Protein AF-A0A3D2BTH5-F1 (afdb_monomer_lite)

Secondary structure (DSSP, 8-state):
-EEEEEETTEEEEEE-PPP---TT------S-----HHHHHHHTT----S--

Sequence (52 aa):
MKAAVVGEHGLEIKEVDEPKPKPNEVLVRVRACGMNRADAMVASGMAHGRAG

Radius of gyration: 13.2 Å; chains: 1; bounding box: 32×28×27 Å

pLDDT: mean 91.27, std 9.92, range [48.94, 98.5]

Foldseek 3Di:
DWDFDLDPVFTDTDDDDQDDDDVPDDRDDDPDDDDDPLSRVVSVVDDNPPDD

Structure (mmCIF, N/CA/C/O backbone):
data_AF-A0A3D2BTH5-F1
#
_entry.id   AF-A0A3D2BTH5-F1
#
loop_
_atom_site.group_PDB
_atom_site.id
_atom_site.type_symbol
_atom_site.label_atom_id
_atom_site.label_alt_id
_atom_site.label_comp_id
_atom_site.label_asym_id
_atom_site.label_entity_id
_atom_site.label_seq_id
_atom_site.pdbx_PDB_ins_code
_atom_site.Cartn_x
_atom_site.Cartn_y
_atom_site.Cartn_z
_atom_site.occupancy
_atom_site.B_iso_or_equiv
_atom_site.auth_seq_id
_atom_site.auth_comp_id
_atom_site.auth_asym_id
_atom_site.auth_atom_id
_atom_site.pdbx_PDB_model_num
ATOM 1 N N . MET A 1 1 ? 0.154 -9.671 8.437 1.00 96.00 1 MET A N 1
ATOM 2 C CA . MET A 1 1 ? -0.461 -9.943 7.124 1.00 96.00 1 MET A CA 1
ATOM 3 C C . MET A 1 1 ? 0.553 -9.614 6.049 1.00 96.00 1 MET A C 1
ATOM 5 O O . MET A 1 1 ? 1.290 -8.648 6.203 1.00 96.00 1 MET A O 1
ATOM 9 N N . LYS A 1 2 ? 0.589 -10.384 4.958 1.00 97.00 2 LYS A N 1
ATOM 10 C CA . LYS A 1 2 ? 1.497 -10.099 3.841 1.00 97.00 2 LYS A CA 1
ATOM 11 C C . LYS A 1 2 ? 0.997 -8.914 3.026 1.00 97.00 2 LYS A C 1
ATOM 13 O O . LYS A 1 2 ? -0.176 -8.882 2.658 1.00 97.00 2 LYS A O 1
ATOM 18 N N . ALA A 1 3 ? 1.894 -7.992 2.708 1.00 97.44 3 ALA A N 1
ATOM 19 C CA . ALA A 1 3 ? 1.624 -6.841 1.859 1.00 97.44 3 ALA A CA 1
ATOM 20 C C . ALA A 1 3 ? 2.801 -6.573 0.917 1.00 97.44 3 ALA A C 1
ATOM 22 O O . ALA A 1 3 ? 3.949 -6.866 1.253 1.00 97.44 3 ALA A O 1
ATOM 23 N N . ALA A 1 4 ? 2.505 -6.001 -0.250 1.00 95.06 4 ALA A N 1
ATOM 24 C CA . ALA A 1 4 ? 3.515 -5.406 -1.113 1.00 95.06 4 ALA A CA 1
ATOM 25 C C . ALA A 1 4 ? 3.791 -3.971 -0.640 1.00 95.06 4 ALA A C 1
ATOM 27 O O . ALA A 1 4 ? 2.860 -3.183 -0.484 1.00 95.06 4 ALA A O 1
ATOM 28 N N . VAL A 1 5 ? 5.056 -3.653 -0.379 1.00 95.12 5 VAL A N 1
ATOM 29 C CA . VAL A 1 5 ? 5.519 -2.379 0.183 1.00 95.12 5 VAL A CA 1
ATOM 30 C C . VAL A 1 5 ? 6.626 -1.832 -0.710 1.00 95.12 5 VAL A C 1
ATOM 32 O O . VAL A 1 5 ? 7.495 -2.587 -1.138 1.00 95.12 5 VAL A O 1
ATOM 35 N N . VAL A 1 6 ? 6.622 -0.526 -0.979 1.00 93.19 6 VAL A N 1
ATOM 36 C CA . VAL A 1 6 ? 7.764 0.140 -1.623 1.00 93.19 6 VAL A CA 1
ATOM 37 C C . VAL A 1 6 ? 8.872 0.286 -0.576 1.00 93.19 6 VAL A C 1
ATOM 39 O O . VAL A 1 6 ? 8.750 1.077 0.358 1.00 93.19 6 VAL A O 1
ATOM 42 N N . GLY A 1 7 ? 9.893 -0.561 -0.681 1.00 91.25 7 GLY A N 1
ATOM 43 C CA . GLY A 1 7 ? 11.073 -0.603 0.175 1.00 91.25 7 GLY A CA 1
ATOM 44 C C . GLY A 1 7 ? 12.316 -0.030 -0.504 1.00 91.25 7 GLY A C 1
ATOM 45 O O . GLY A 1 7 ? 12.242 0.608 -1.553 1.00 91.25 7 GLY A O 1
ATOM 46 N N . GLU A 1 8 ? 13.474 -0.264 0.109 1.00 89.44 8 GLU A N 1
ATOM 47 C CA . GLU A 1 8 ? 14.767 0.243 -0.368 1.00 89.44 8 GLU A CA 1
ATOM 48 C C . GLU A 1 8 ? 15.153 -0.341 -1.735 1.00 89.44 8 GLU A C 1
ATOM 50 O O . GLU A 1 8 ? 15.799 0.326 -2.541 1.00 89.44 8 GLU A O 1
ATOM 55 N N . HIS A 1 9 ? 14.721 -1.570 -2.028 1.00 88.25 9 HIS A N 1
ATOM 56 C CA . HIS A 1 9 ? 15.051 -2.273 -3.266 1.00 88.25 9 HIS A CA 1
ATOM 57 C C . HIS A 1 9 ? 13.869 -2.343 -4.246 1.00 88.25 9 HIS A C 1
ATOM 59 O O . HIS A 1 9 ? 13.840 -3.196 -5.135 1.00 88.25 9 HIS A O 1
ATOM 65 N N . GLY A 1 10 ? 12.892 -1.441 -4.106 1.00 87.69 10 GLY A N 1
ATOM 66 C CA . GLY A 1 10 ? 11.681 -1.404 -4.924 1.00 87.69 10 GLY A CA 1
ATOM 67 C C . GLY A 1 10 ? 10.506 -2.117 -4.255 1.00 87.69 10 GLY A C 1
ATOM 68 O O . GLY A 1 10 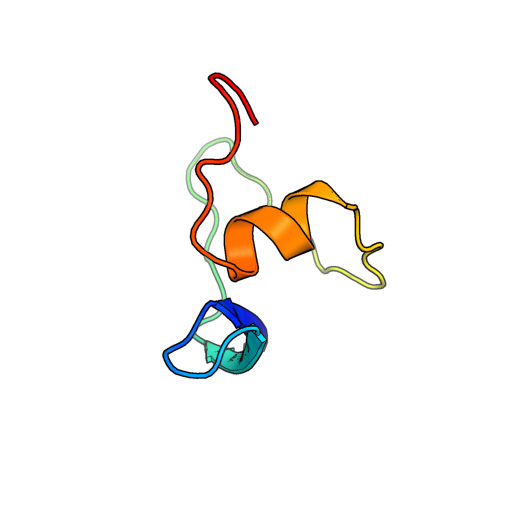? 10.280 -1.965 -3.058 1.00 87.69 10 GLY A O 1
ATOM 69 N N . LEU A 1 11 ? 9.701 -2.855 -5.024 1.00 91.06 11 LEU A N 1
ATOM 70 C CA . LEU A 1 11 ? 8.523 -3.544 -4.487 1.00 91.06 11 LEU A CA 1
ATOM 71 C C . LEU A 1 11 ? 8.933 -4.810 -3.719 1.00 91.06 11 LEU A C 1
ATOM 73 O O . LEU A 1 11 ? 9.458 -5.757 -4.299 1.00 91.06 11 LEU A O 1
ATOM 77 N N . GLU A 1 12 ? 8.627 -4.854 -2.426 1.00 94.50 12 GLU A N 1
ATOM 78 C CA . GLU A 1 12 ? 8.991 -5.946 -1.523 1.00 94.50 12 GLU A CA 1
ATOM 79 C C . GLU A 1 12 ? 7.744 -6.542 -0.860 1.00 94.50 12 GLU A C 1
ATOM 81 O O . GLU A 1 12 ? 6.832 -5.818 -0.464 1.00 94.50 12 GLU A O 1
ATOM 86 N N . ILE A 1 13 ? 7.703 -7.867 -0.689 1.00 95.56 13 ILE A N 1
ATOM 87 C CA . ILE A 1 13 ? 6.647 -8.521 0.095 1.00 95.56 13 ILE A CA 1
ATOM 88 C C . ILE A 1 13 ? 7.098 -8.619 1.552 1.00 95.56 13 ILE A C 1
ATOM 90 O O . ILE A 1 13 ? 8.096 -9.275 1.847 1.00 95.56 13 ILE A O 1
ATOM 94 N N . LYS A 1 14 ? 6.346 -8.001 2.465 1.00 97.50 14 LYS A N 1
ATOM 95 C CA . LYS A 1 14 ? 6.642 -7.975 3.906 1.00 97.50 14 LYS A CA 1
ATOM 96 C C . LYS A 1 14 ? 5.447 -8.431 4.731 1.00 97.50 14 LYS A C 1
ATOM 98 O O . LYS A 1 14 ? 4.301 -8.299 4.304 1.00 97.50 14 LYS A O 1
ATOM 103 N N . GLU A 1 15 ? 5.723 -8.949 5.924 1.00 97.88 15 GLU A N 1
ATOM 104 C CA . GLU A 1 15 ? 4.708 -9.060 6.972 1.00 97.88 15 GLU A CA 1
ATOM 105 C C . GLU A 1 15 ? 4.530 -7.694 7.637 1.00 97.88 15 GLU A C 1
ATOM 107 O O . GLU A 1 15 ? 5.504 -7.058 8.038 1.00 97.88 15 GLU A O 1
ATOM 112 N N . VAL A 1 16 ? 3.282 -7.250 7.737 1.00 96.69 16 VAL A N 1
ATOM 113 C CA . VAL A 1 16 ? 2.882 -5.997 8.387 1.00 96.69 16 VAL A CA 1
ATOM 114 C C . VAL A 1 16 ? 1.725 -6.248 9.348 1.00 96.69 16 VAL A C 1
ATOM 116 O O . VAL A 1 16 ? 1.029 -7.262 9.234 1.00 96.69 16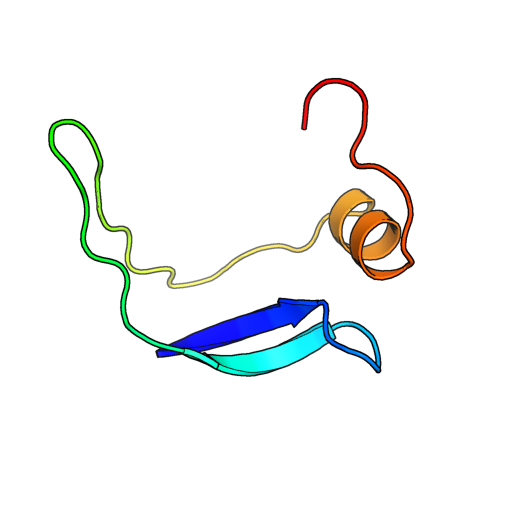 VAL A O 1
ATOM 119 N N . ASP A 1 17 ? 1.484 -5.331 10.278 1.00 97.62 17 ASP A N 1
ATOM 120 C CA . ASP A 1 17 ? 0.320 -5.419 11.158 1.00 97.62 17 ASP A CA 1
ATOM 121 C C . ASP A 1 17 ? -0.987 -5.360 10.358 1.00 97.62 17 ASP A C 1
ATOM 123 O O . ASP A 1 17 ? -1.102 -4.654 9.354 1.00 97.62 17 ASP A O 1
ATOM 127 N N . GLU A 1 18 ? -1.987 -6.127 10.792 1.00 96.12 18 GLU A N 1
ATOM 128 C CA . GLU A 1 18 ? -3.304 -6.096 10.159 1.00 96.12 18 GLU A CA 1
ATOM 129 C C . GLU A 1 18 ? -4.008 -4.762 10.473 1.00 96.12 18 GLU A C 1
ATOM 131 O O . GLU A 1 18 ? -4.119 -4.390 11.649 1.00 96.12 18 GLU A O 1
ATOM 136 N N . PRO A 1 19 ? -4.484 -4.020 9.454 1.00 96.56 19 PRO A N 1
ATOM 137 C CA . PRO A 1 19 ? -5.105 -2.724 9.669 1.00 96.56 19 PRO A CA 1
ATOM 138 C C . PRO A 1 19 ? -6.443 -2.8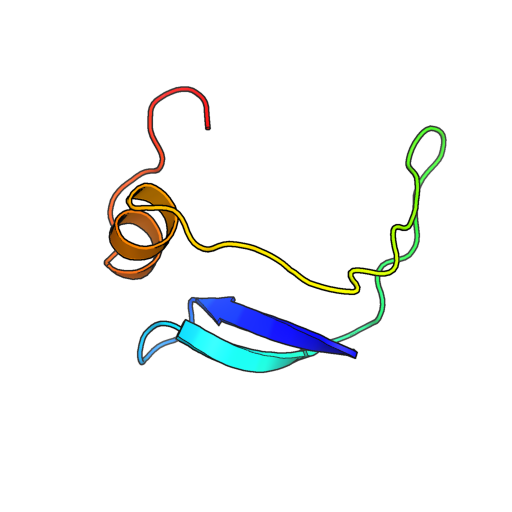74 10.395 1.00 96.56 19 PRO A C 1
ATOM 140 O O . PRO A 1 19 ? -7.228 -3.784 10.128 1.00 96.56 19 PRO A O 1
ATOM 143 N N . LYS A 1 20 ? -6.725 -1.930 11.295 1.00 97.25 20 LYS A N 1
ATOM 144 C CA . LYS A 1 20 ? -7.997 -1.841 12.018 1.00 97.25 20 LYS A CA 1
ATOM 145 C C . LYS A 1 20 ? -8.778 -0.629 11.505 1.00 97.25 20 LYS A C 1
ATOM 147 O O . LYS A 1 20 ? -8.236 0.475 11.577 1.00 97.25 20 LYS A O 1
ATOM 152 N N . PRO A 1 21 ? -10.009 -0.805 10.993 1.00 97.88 21 PRO A N 1
ATOM 153 C CA . PRO A 1 21 ? -10.786 0.305 10.452 1.00 97.88 21 PRO A CA 1
ATOM 154 C C . PRO A 1 21 ? -11.210 1.273 11.565 1.00 97.88 2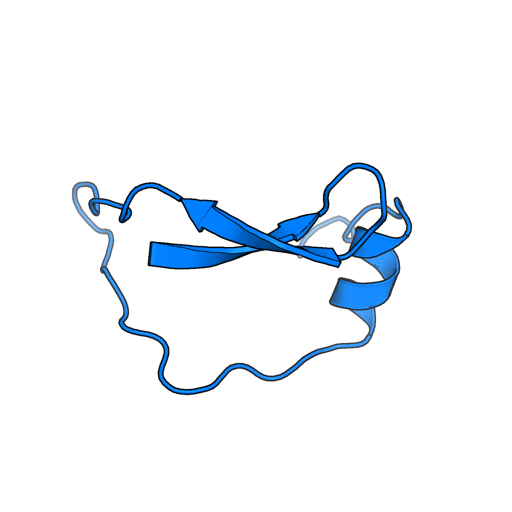1 PRO A C 1
ATOM 156 O O . PRO A 1 21 ? -11.541 0.855 12.678 1.00 97.88 21 PRO A O 1
ATOM 159 N N . LYS A 1 22 ? -11.210 2.571 11.257 1.00 98.19 22 LYS A N 1
ATOM 160 C CA . LYS A 1 22 ? -11.748 3.648 12.104 1.00 98.19 22 LYS A CA 1
ATOM 161 C C . LYS A 1 22 ? -13.262 3.815 11.885 1.00 98.19 22 LYS A C 1
ATOM 163 O O . LYS A 1 22 ? -13.831 3.162 11.006 1.00 98.19 22 LYS A O 1
ATOM 168 N N . PRO A 1 23 ? -13.952 4.695 12.645 1.00 98.50 23 PRO A N 1
ATOM 169 C CA . PRO A 1 23 ? -15.338 5.032 12.338 1.00 98.50 23 PRO A CA 1
ATOM 170 C C . PRO A 1 23 ? -15.497 5.475 10.876 1.00 98.50 23 PRO A C 1
ATOM 172 O O . PRO A 1 23 ? -14.770 6.351 10.414 1.00 98.50 23 PRO A O 1
ATOM 175 N N . ASN A 1 24 ? -16.475 4.886 10.182 1.00 98.25 24 ASN A N 1
ATOM 176 C CA . ASN A 1 24 ? -16.785 5.096 8.759 1.00 98.25 24 ASN A CA 1
ATOM 177 C C . ASN A 1 24 ? -15.780 4.515 7.740 1.00 98.25 24 ASN A C 1
ATOM 179 O O . ASN A 1 24 ? -15.858 4.847 6.560 1.00 98.25 24 ASN A O 1
ATOM 183 N N . GLU A 1 25 ? -14.876 3.624 8.149 1.00 98.44 25 GLU A N 1
ATOM 184 C CA . GLU A 1 25 ? -14.019 2.851 7.240 1.00 98.44 25 GLU A CA 1
ATOM 185 C C . GLU A 1 25 ? -14.459 1.379 7.188 1.00 98.44 25 GLU A C 1
ATOM 187 O O . GLU A 1 25 ? -15.159 0.883 8.073 1.00 98.44 25 GLU A O 1
ATOM 192 N N . VAL A 1 26 ? -14.022 0.653 6.158 1.00 97.75 26 VAL A N 1
ATOM 193 C CA . VAL A 1 26 ? -14.242 -0.795 6.034 1.00 97.75 26 VAL A CA 1
ATOM 194 C C . VAL A 1 26 ? -12.915 -1.525 5.876 1.00 97.75 26 VAL A C 1
ATOM 196 O O . VAL A 1 26 ? -12.009 -1.049 5.194 1.00 97.75 26 VAL A O 1
ATOM 199 N N . LEU A 1 27 ? -12.812 -2.710 6.478 1.00 97.62 27 LEU A N 1
ATOM 200 C CA . LEU A 1 27 ? -11.697 -3.623 6.250 1.00 97.62 27 LEU A CA 1
ATOM 201 C C . LEU A 1 27 ? -12.062 -4.600 5.132 1.00 97.62 27 LEU A C 1
ATOM 203 O O . LEU A 1 27 ? -13.028 -5.356 5.244 1.00 97.62 27 LEU A O 1
ATOM 207 N N . VAL A 1 28 ? -11.275 -4.602 4.058 1.00 97.38 28 VAL A N 1
ATOM 208 C CA . VAL A 1 28 ? -11.493 -5.479 2.902 1.00 97.38 28 VAL A CA 1
ATOM 209 C C . VAL A 1 28 ? -10.432 -6.571 2.870 1.00 97.38 28 VAL A C 1
ATOM 211 O O . VAL A 1 28 ? -9.236 -6.297 2.793 1.00 97.38 28 VAL A O 1
ATOM 214 N N . ARG A 1 29 ? -10.868 -7.835 2.842 1.00 97.25 29 ARG A N 1
ATOM 215 C CA . ARG A 1 29 ? -9.972 -8.962 2.562 1.00 97.25 29 ARG A CA 1
ATOM 216 C C . ARG A 1 29 ? -9.743 -9.087 1.056 1.00 97.25 29 ARG A C 1
ATOM 218 O O . ARG A 1 29 ? -10.576 -9.650 0.344 1.00 97.25 29 ARG A O 1
ATOM 225 N N . VAL A 1 30 ? -8.590 -8.615 0.591 1.00 96.31 30 VAL A N 1
ATOM 226 C CA . VAL A 1 30 ? -8.170 -8.718 -0.813 1.00 96.31 30 VAL A CA 1
ATOM 227 C C . VAL A 1 30 ? -7.972 -10.190 -1.198 1.00 96.31 30 VAL A C 1
ATOM 229 O O . VAL A 1 30 ? -7.276 -10.937 -0.513 1.00 96.31 30 VAL A O 1
ATOM 232 N N . ARG A 1 31 ? -8.618 -10.626 -2.287 1.00 97.31 31 ARG A N 1
ATOM 233 C CA . ARG A 1 31 ? -8.459 -11.980 -2.861 1.00 97.31 31 ARG A CA 1
ATOM 234 C C . ARG A 1 31 ? -7.561 -11.995 -4.094 1.00 97.31 31 ARG A C 1
ATOM 236 O O . ARG A 1 31 ? -6.864 -12.974 -4.321 1.00 97.31 31 ARG A O 1
ATOM 243 N N . ALA A 1 32 ? -7.590 -10.903 -4.849 1.00 96.94 32 ALA A N 1
ATOM 244 C CA . ALA A 1 32 ? -6.726 -10.603 -5.977 1.00 96.94 32 ALA A CA 1
ATOM 245 C C . ALA A 1 32 ? -6.625 -9.075 -6.106 1.00 96.94 32 ALA A C 1
ATOM 247 O O . ALA A 1 32 ? -7.583 -8.371 -5.776 1.00 96.94 32 ALA A O 1
ATOM 248 N N . CYS A 1 33 ? -5.493 -8.573 -6.591 1.00 95.00 33 CYS A N 1
ATOM 249 C CA . CYS A 1 33 ? -5.327 -7.184 -7.012 1.00 95.00 33 CYS A CA 1
ATOM 250 C C . CYS A 1 33 ? -4.631 -7.150 -8.379 1.00 95.00 33 CYS A C 1
ATOM 252 O O . CYS A 1 33 ? -3.764 -7.975 -8.6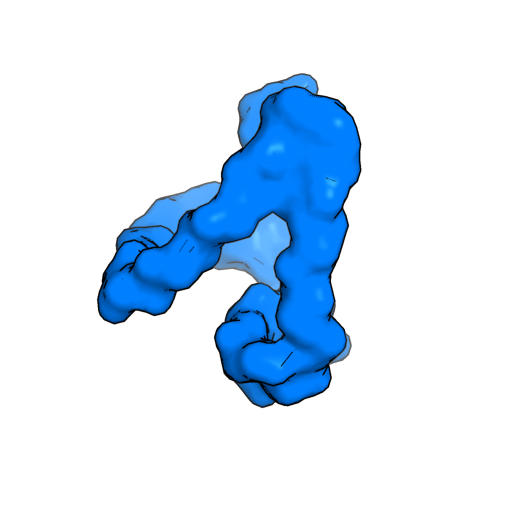64 1.00 95.00 33 CYS A O 1
ATOM 254 N N . GLY A 1 34 ? -5.061 -6.231 -9.242 1.00 95.06 34 GLY A N 1
ATOM 255 C CA . GLY A 1 34 ? -4.370 -5.942 -10.496 1.00 95.06 34 GLY A CA 1
ATOM 256 C C . GLY A 1 34 ? -3.251 -4.929 -10.274 1.00 95.06 34 GLY A C 1
ATOM 257 O O . GLY A 1 34 ? -3.282 -4.191 -9.292 1.00 95.06 34 GLY A O 1
ATOM 258 N N . MET A 1 35 ? -2.302 -4.881 -11.206 1.00 91.31 35 MET A N 1
ATOM 259 C CA . MET A 1 35 ? -1.255 -3.862 -11.239 1.00 91.31 35 MET A CA 1
ATOM 260 C C . MET A 1 35 ? -1.510 -2.912 -12.402 1.00 91.31 35 MET A C 1
ATOM 262 O O . MET A 1 35 ? -1.814 -3.343 -13.517 1.00 91.31 35 MET A O 1
ATOM 266 N N . ASN A 1 36 ? -1.385 -1.621 -12.142 1.00 91.31 36 ASN A N 1
ATOM 267 C CA . ASN A 1 36 ? -1.499 -0.569 -13.131 1.00 91.31 36 ASN A CA 1
ATOM 268 C C . ASN A 1 36 ? -0.103 0.011 -13.461 1.00 91.31 36 ASN A C 1
ATOM 270 O O . ASN A 1 36 ? 0.898 -0.260 -12.796 1.00 91.31 36 ASN A O 1
ATOM 274 N N . ARG A 1 37 ? -0.020 0.821 -14.524 1.00 93.44 37 ARG A N 1
ATOM 275 C CA . ARG A 1 37 ? 1.237 1.487 -14.914 1.00 93.44 37 ARG A CA 1
ATOM 276 C C . ARG A 1 37 ? 1.724 2.486 -13.858 1.00 93.44 37 ARG A C 1
ATOM 278 O O . ARG A 1 37 ? 2.930 2.664 -13.707 1.00 93.44 37 ARG A O 1
ATOM 285 N N . ALA A 1 38 ? 0.806 3.164 -13.179 1.00 90.69 38 ALA A N 1
ATOM 286 C CA . ALA A 1 38 ? 1.141 4.169 -12.183 1.00 90.69 38 ALA A CA 1
ATOM 287 C C . ALA A 1 38 ? 1.797 3.550 -10.938 1.00 90.69 38 ALA A C 1
ATOM 289 O O . ALA A 1 38 ? 2.749 4.133 -10.437 1.00 90.69 38 ALA A O 1
ATOM 290 N N . ASP A 1 39 ? 1.406 2.342 -10.527 1.00 90.81 39 ASP A N 1
ATOM 291 C CA . ASP A 1 39 ? 2.004 1.604 -9.411 1.00 90.81 39 ASP A CA 1
ATOM 292 C C . ASP A 1 39 ? 3.510 1.422 -9.639 1.00 90.81 39 ASP A C 1
ATOM 294 O O . ASP A 1 39 ? 4.321 1.701 -8.759 1.00 90.81 39 ASP A O 1
ATOM 298 N N . ALA A 1 40 ? 3.903 1.030 -10.858 1.00 90.56 40 ALA A N 1
ATOM 299 C CA . ALA A 1 40 ? 5.307 0.885 -11.237 1.00 90.56 40 ALA A CA 1
ATOM 300 C C . ALA A 1 40 ? 6.053 2.230 -11.243 1.00 90.56 40 ALA A C 1
ATOM 302 O O . ALA A 1 40 ? 7.202 2.306 -10.810 1.00 90.56 40 ALA A O 1
ATOM 303 N N . MET A 1 41 ? 5.403 3.302 -11.704 1.00 90.88 41 MET A N 1
ATOM 304 C CA . MET A 1 41 ? 5.991 4.644 -11.683 1.00 90.88 41 MET A CA 1
ATOM 305 C C . MET A 1 41 ? 6.209 5.138 -10.246 1.00 90.88 41 MET A C 1
ATOM 307 O O . MET A 1 41 ? 7.282 5.654 -9.935 1.00 90.88 41 MET A O 1
ATOM 311 N N . VAL A 1 42 ? 5.242 4.920 -9.356 1.00 89.88 42 VAL A N 1
ATOM 312 C CA . VAL A 1 42 ? 5.349 5.257 -7.929 1.00 89.88 42 VAL A CA 1
ATOM 313 C C . VAL A 1 42 ? 6.439 4.433 -7.256 1.00 89.88 42 VAL A C 1
ATOM 315 O O . VAL A 1 42 ? 7.277 4.988 -6.551 1.00 89.88 42 VAL A O 1
ATOM 318 N N . ALA A 1 43 ? 6.503 3.130 -7.538 1.00 90.44 43 ALA A N 1
ATOM 319 C CA . ALA A 1 43 ? 7.570 2.266 -7.039 1.00 90.44 43 ALA A CA 1
ATOM 320 C C . ALA A 1 43 ? 8.968 2.703 -7.522 1.00 90.44 43 ALA A C 1
ATOM 322 O O . ALA A 1 43 ? 9.951 2.453 -6.832 1.00 90.44 43 ALA A O 1
ATOM 323 N N . SER A 1 44 ? 9.066 3.389 -8.669 1.00 90.00 44 SER A N 1
ATOM 324 C CA . SER A 1 44 ? 10.311 4.000 -9.167 1.00 90.00 44 SER A CA 1
ATOM 325 C C . SER A 1 44 ? 10.610 5.406 -8.619 1.00 90.00 44 SER A C 1
ATOM 327 O O . SER A 1 44 ? 11.550 6.052 -9.077 1.00 90.00 44 SER A O 1
ATOM 329 N N . GLY A 1 45 ? 9.827 5.898 -7.654 1.00 88.25 45 GLY A N 1
ATOM 330 C CA . GLY A 1 45 ? 10.048 7.192 -6.999 1.00 88.25 45 GLY A CA 1
ATOM 331 C C . GLY A 1 45 ? 9.390 8.392 -7.685 1.00 88.25 45 GLY A C 1
ATOM 332 O O . GLY A 1 45 ? 9.653 9.532 -7.303 1.00 88.25 45 GLY A O 1
ATOM 333 N N . MET A 1 46 ? 8.525 8.172 -8.679 1.00 88.00 46 MET A N 1
ATOM 334 C CA . MET A 1 46 ? 7.740 9.249 -9.286 1.00 88.00 46 MET A CA 1
ATOM 335 C C . MET A 1 46 ? 6.539 9.604 -8.402 1.00 88.00 46 MET A C 1
ATOM 337 O O . MET A 1 46 ? 5.943 8.739 -7.763 1.00 88.00 46 MET A O 1
ATOM 341 N N . ALA A 1 47 ? 6.133 10.874 -8.409 1.00 81.50 47 ALA A N 1
ATOM 342 C CA . ALA A 1 47 ? 4.912 11.292 -7.728 1.00 81.50 47 ALA A CA 1
ATOM 343 C C . ALA A 1 47 ? 3.670 10.687 -8.404 1.00 81.50 47 ALA A C 1
ATOM 345 O O . ALA A 1 47 ? 3.537 10.728 -9.634 1.00 81.50 47 ALA A O 1
ATOM 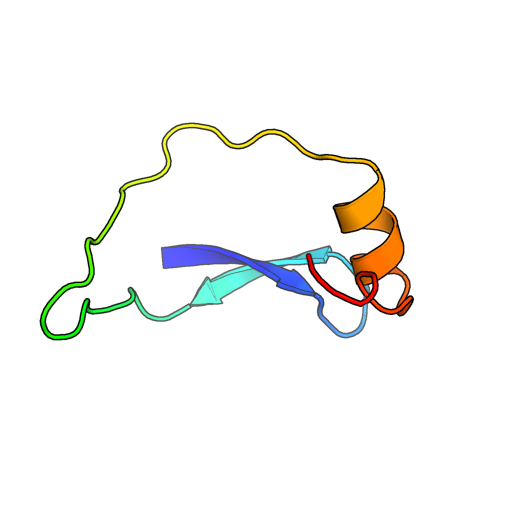346 N N . HIS A 1 48 ? 2.742 10.169 -7.598 1.00 76.69 48 HIS A N 1
ATOM 347 C CA . HIS A 1 48 ? 1.429 9.752 -8.078 1.00 76.69 48 HIS A CA 1
ATOM 348 C C . HIS A 1 48 ? 0.563 11.008 -8.284 1.00 76.69 48 HIS A C 1
ATOM 350 O O . HIS A 1 48 ? -0.015 11.546 -7.345 1.00 76.69 48 HIS A O 1
ATOM 356 N N . GLY A 1 49 ? 0.610 11.555 -9.509 1.00 75.88 49 GLY A N 1
ATOM 357 C CA . GLY A 1 49 ? -0.277 12.618 -9.991 1.00 75.88 49 GLY A CA 1
ATOM 358 C C . GLY A 1 49 ? -0.451 13.839 -9.073 1.00 75.88 49 GLY A C 1
ATOM 359 O O . GLY A 1 49 ? 0.366 14.147 -8.212 1.00 75.88 49 GLY A O 1
ATOM 360 N N . ARG A 1 50 ? -1.530 14.598 -9.306 1.00 69.81 50 ARG A N 1
ATOM 361 C CA . ARG A 1 50 ? -2.033 15.633 -8.374 1.00 69.81 50 ARG A CA 1
ATOM 362 C C . ARG A 1 50 ? -3.264 15.142 -7.594 1.00 69.81 50 ARG A C 1
ATOM 364 O O . ARG A 1 50 ? -3.721 15.818 -6.678 1.00 69.81 50 ARG A O 1
ATOM 371 N N . ALA A 1 51 ? -3.787 13.985 -7.993 1.00 54.53 51 ALA A N 1
ATOM 372 C CA . ALA A 1 51 ? -4.841 13.210 -7.360 1.00 54.53 51 ALA A CA 1
ATOM 373 C C . ALA A 1 51 ? -4.753 11.783 -7.922 1.00 54.53 51 ALA A C 1
ATOM 375 O O . ALA A 1 51 ? -4.782 11.619 -9.145 1.00 54.53 51 ALA A O 1
ATOM 376 N N . GLY A 1 52 ? -4.657 10.795 -7.032 1.00 48.94 52 GLY A N 1
ATOM 377 C CA . GLY A 1 52 ? -4.248 9.434 -7.370 1.00 48.94 52 GLY A CA 1
ATOM 378 C C . GLY A 1 52 ? -2.748 9.392 -7.320 1.00 48.94 52 GLY A C 1
ATOM 379 O O . GLY A 1 52 ? -2.153 9.632 -8.396 1.00 48.94 52 GLY A O 1
#